Protein AF-K0FCC0-F1 (afdb_monomer)

Organism: Nocardia brasiliensis (strain ATCC 700358 / HUJEG-1) (NCBI:txid1133849)

pLDDT: mean 94.35, std 5.79, range [60.03, 98.75]

Radius of gyration: 22.89 Å; Cα contacts (8 Å, |Δi|>4): 101; chains: 1; bounding box: 59×39×48 Å

Solvent-accessible surface area (backbone atoms only — not comparable to full-atom values): 7108 Å² total; per-residue (Å²): 132,84,86,71,71,56,69,60,56,50,53,28,47,76,72,67,67,54,80,85,80,92,48,55,66,58,53,54,51,49,46,51,52,35,50,54,48,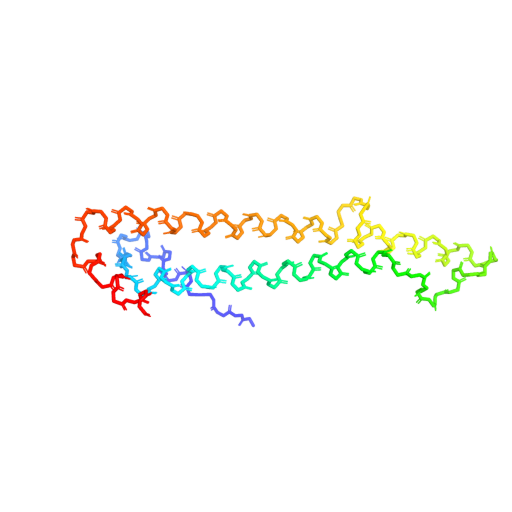40,51,53,39,53,50,52,29,49,51,21,43,51,59,33,67,52,88,77,86,84,69,46,53,87,39,83,88,38,52,68,30,39,53,50,51,51,50,53,22,21,40,18,35,95,36,81,91,14,47,26,62,54,38,47,52,53,38,52,54,39,49,52,54,36,51,52,52,49,55,52,50,53,52,46,41,72,76,30,69,67,53,32,50,53,41,52,66,77,72,111

Secondary structure (DSSP, 8-state):
-PPPSHHHHHHHHHHT-------HHHHHHHHHHHHHHHHHHHHHHHHHHHHHH-S--SSSTT-TT-HHHHHHHHHHHHHHTTSTT-HHHHHHHHHHHHHHHHHHHHHHHHHHHHH-HHHHHHHHHHT-

Structure (mmCIF, N/CA/C/O backbone):
data_AF-K0FCC0-F1
#
_entry.id   AF-K0FCC0-F1
#
loop_
_atom_site.group_PDB
_atom_site.id
_atom_site.type_symbol
_atom_site.label_atom_id
_atom_site.label_alt_id
_atom_site.label_comp_id
_atom_site.label_asym_id
_atom_site.label_entity_id
_atom_site.label_seq_id
_atom_site.pdbx_PDB_ins_code
_atom_site.Cartn_x
_atom_site.Cartn_y
_atom_site.Cartn_z
_atom_site.occupancy
_atom_site.B_iso_or_equiv
_atom_site.auth_seq_id
_atom_site.auth_comp_id
_atom_site.auth_asym_id
_atom_site.auth_atom_id
_atom_site.pdbx_PDB_model_num
ATOM 1 N N . MET A 1 1 ? 14.462 -13.303 13.636 1.00 60.03 1 MET A N 1
ATOM 2 C CA . MET A 1 1 ? 13.274 -14.071 13.216 1.00 60.03 1 MET A CA 1
ATOM 3 C C . MET A 1 1 ? 12.113 -13.471 13.983 1.00 60.03 1 MET A C 1
ATOM 5 O O . MET A 1 1 ? 12.269 -13.302 15.183 1.00 60.03 1 MET A O 1
ATOM 9 N N . VAL A 1 2 ? 11.063 -13.002 13.311 1.00 71.69 2 VAL A N 1
ATOM 10 C CA . VAL A 1 2 ? 9.874 -12.492 14.010 1.00 71.69 2 VAL A CA 1
ATOM 11 C C . VAL A 1 2 ? 9.056 -13.714 14.401 1.00 71.69 2 VAL A C 1
ATOM 13 O O . VAL A 1 2 ? 8.684 -14.487 13.518 1.00 71.69 2 VAL A O 1
ATOM 16 N N . ASP A 1 3 ? 8.837 -13.920 15.697 1.00 83.31 3 ASP A N 1
ATOM 17 C CA . ASP A 1 3 ? 7.983 -15.009 16.161 1.00 83.31 3 ASP A CA 1
ATOM 18 C C . ASP A 1 3 ? 6.552 -14.743 15.698 1.00 83.31 3 ASP A C 1
ATOM 20 O O . ASP A 1 3 ? 5.939 -13.725 16.023 1.00 83.31 3 ASP A O 1
ATOM 24 N N . SER A 1 4 ? 6.040 -15.653 14.875 1.00 84.81 4 SER A N 1
ATOM 25 C CA . SER A 1 4 ? 4.670 -15.588 14.387 1.00 84.81 4 SER A CA 1
ATOM 26 C C . SER A 1 4 ? 3.728 -16.084 15.484 1.00 84.81 4 SER A C 1
ATOM 28 O O . SER A 1 4 ? 3.953 -17.180 15.999 1.00 84.81 4 SER A O 1
ATOM 30 N N . PRO A 1 5 ? 2.656 -15.350 15.829 1.00 86.62 5 PRO A N 1
ATOM 31 C CA . PRO A 1 5 ? 1.667 -15.822 16.798 1.00 86.62 5 PRO A CA 1
ATOM 32 C C . PRO A 1 5 ? 0.714 -16.875 16.202 1.00 86.62 5 PRO A C 1
ATOM 34 O O . PRO A 1 5 ? 0.028 -17.590 16.930 1.00 86.62 5 PRO A O 1
ATOM 37 N N . PHE A 1 6 ? 0.675 -17.004 14.871 1.00 89.38 6 PHE A N 1
ATOM 38 C CA . PHE A 1 6 ? -0.277 -17.858 14.162 1.00 89.38 6 PHE A CA 1
ATOM 39 C C . PHE A 1 6 ? -0.206 -19.356 14.479 1.00 89.38 6 PHE A C 1
ATOM 41 O O . PHE A 1 6 ? -1.270 -19.965 14.485 1.00 89.38 6 PHE A O 1
ATOM 48 N N . PRO A 1 7 ? 0.952 -19.985 14.765 1.00 92.38 7 PRO A N 1
ATOM 49 C CA . PRO A 1 7 ? 0.982 -21.397 15.135 1.00 92.38 7 PRO A CA 1
ATOM 50 C C . PRO A 1 7 ? 0.058 -21.723 16.316 1.00 92.38 7 PRO A C 1
ATOM 52 O O . PRO A 1 7 ? -0.666 -22.710 16.249 1.00 92.38 7 PRO A O 1
ATOM 55 N N . GLY A 1 8 ? 0.013 -20.864 17.343 1.00 90.25 8 GLY A N 1
ATOM 56 C CA . GLY A 1 8 ? -0.907 -21.028 18.475 1.00 90.25 8 GLY A CA 1
ATOM 57 C C . GLY A 1 8 ? -2.370 -20.913 18.046 1.00 90.25 8 GLY A C 1
ATOM 58 O O . GLY A 1 8 ? -3.157 -21.822 18.286 1.00 90.25 8 GLY A O 1
ATOM 59 N N . TYR A 1 9 ? -2.713 -19.855 17.305 1.00 91.31 9 TYR A N 1
ATOM 60 C CA . TYR A 1 9 ? -4.076 -19.662 16.795 1.00 91.31 9 TYR A CA 1
ATOM 61 C C . TYR A 1 9 ? -4.540 -20.777 15.849 1.00 91.31 9 TYR A C 1
ATOM 63 O O . TYR A 1 9 ? -5.727 -21.086 15.800 1.00 91.31 9 TYR A O 1
ATOM 71 N N . ILE A 1 10 ? -3.622 -21.398 15.103 1.00 92.75 10 ILE A N 1
ATOM 72 C CA . ILE A 1 10 ? -3.918 -22.541 14.236 1.00 92.75 10 ILE A CA 1
ATOM 73 C C . ILE A 1 10 ? -4.262 -23.778 15.072 1.00 92.75 10 ILE A C 1
ATOM 75 O O . ILE A 1 10 ? -5.208 -24.485 14.729 1.00 92.75 10 ILE A O 1
ATOM 79 N N . GLU A 1 11 ? -3.540 -24.049 16.160 1.00 94.12 11 GLU A N 1
ATOM 80 C CA . GLU A 1 11 ? -3.869 -25.164 17.061 1.00 94.12 11 GLU A CA 1
ATOM 81 C C . GLU A 1 11 ? -5.193 -24.927 17.805 1.00 94.12 11 GLU A C 1
ATOM 83 O O . GLU A 1 11 ? -6.028 -25.834 17.899 1.00 94.12 11 GLU A O 1
ATOM 88 N N . ASP A 1 12 ? -5.459 -23.689 18.225 1.00 93.62 12 ASP A N 1
ATOM 89 C CA . ASP A 1 12 ? -6.756 -23.310 18.789 1.00 93.62 12 ASP A CA 1
ATOM 90 C C . ASP A 1 12 ? -7.881 -23.469 17.753 1.00 93.62 12 ASP A C 1
ATOM 92 O O . ASP A 1 12 ? -8.962 -23.962 18.071 1.00 93.62 12 ASP A O 1
ATOM 96 N N . ALA A 1 13 ? -7.641 -23.127 16.484 1.00 91.81 13 ALA A N 1
ATOM 97 C CA . ALA A 1 13 ? -8.622 -23.315 15.416 1.00 91.81 13 ALA A CA 1
ATOM 98 C C . ALA A 1 13 ? -8.900 -24.801 15.148 1.00 91.81 13 ALA A C 1
ATOM 100 O O . ALA A 1 13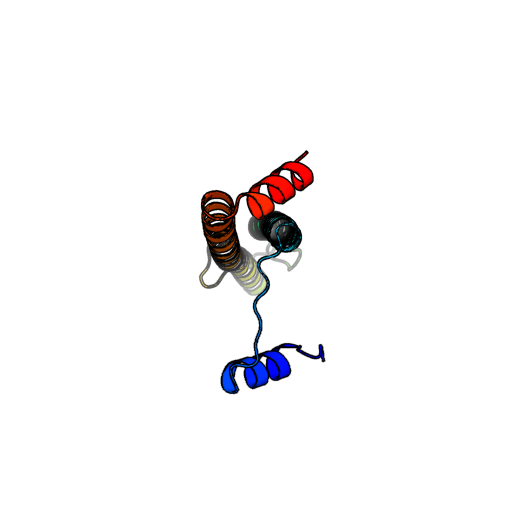 ? -10.057 -25.199 15.027 1.00 91.81 13 ALA A O 1
ATOM 101 N N . LYS A 1 14 ? -7.854 -25.638 15.097 1.00 93.06 14 LYS A N 1
ATOM 102 C CA . LYS A 1 14 ? -7.978 -27.092 14.889 1.00 93.06 14 LYS A CA 1
ATOM 103 C C . LYS A 1 14 ? -8.736 -27.783 16.017 1.00 93.06 14 LYS A C 1
ATOM 105 O O . LYS A 1 14 ? -9.481 -28.724 15.759 1.00 93.06 14 LYS A O 1
ATOM 110 N N . SER A 1 15 ? -8.540 -27.332 17.254 1.00 96.06 15 SER A N 1
ATOM 111 C CA . SER A 1 15 ? -9.244 -27.857 18.428 1.00 96.06 15 SER A CA 1
ATOM 112 C C . SER A 1 15 ? -10.637 -27.245 18.629 1.00 96.06 15 SER A C 1
ATOM 114 O O . SER A 1 15 ? -11.380 -27.703 19.495 1.00 96.06 15 SER A O 1
ATOM 116 N N . GLY A 1 16 ? -11.011 -26.234 17.833 1.00 92.38 16 GLY A N 1
ATOM 117 C CA . GLY A 1 16 ? -12.260 -25.482 17.987 1.00 92.38 16 GLY A CA 1
ATOM 118 C C . GLY A 1 16 ? -12.265 -24.518 19.180 1.00 92.38 16 GLY A C 1
ATOM 119 O O . GLY A 1 16 ? -13.312 -23.974 19.522 1.00 92.38 16 GLY A O 1
ATOM 120 N N . ALA A 1 17 ? -11.113 -24.304 19.815 1.00 93.19 17 ALA A N 1
ATOM 121 C CA . ALA A 1 17 ? -10.933 -23.383 20.930 1.00 93.19 17 ALA A CA 1
ATOM 122 C C . ALA A 1 17 ? -10.769 -21.918 20.486 1.00 93.19 17 ALA A C 1
ATOM 124 O O . ALA A 1 17 ? -10.892 -21.019 21.320 1.00 93.19 17 ALA A O 1
ATOM 125 N N . LEU A 1 18 ? -10.506 -21.657 19.196 1.00 90.69 18 LEU A N 1
ATOM 126 C CA . LEU A 1 18 ? -10.293 -20.297 18.699 1.00 90.69 18 LEU A CA 1
ATOM 127 C C . LEU A 1 18 ? -11.560 -19.451 18.857 1.00 90.69 18 LEU A C 1
ATOM 129 O O . LEU A 1 18 ? -12.579 -19.682 18.206 1.00 90.69 18 LEU A O 1
ATOM 133 N N . GLN A 1 19 ? -11.459 -18.413 19.680 1.00 84.50 19 GLN A N 1
ATOM 134 C CA . GLN A 1 19 ? -12.501 -17.408 19.830 1.00 84.50 19 GLN A CA 1
ATOM 135 C C . GLN A 1 19 ? -12.163 -16.189 18.979 1.00 84.50 19 GLN A C 1
ATOM 137 O O . GLN A 1 19 ? -11.150 -15.525 19.192 1.00 84.50 19 GLN A O 1
ATOM 142 N N . VAL A 1 20 ? -13.039 -15.869 18.028 1.00 79.88 20 VAL A N 1
ATOM 143 C CA . VAL A 1 20 ? -12.933 -14.644 17.233 1.00 79.88 20 VAL A CA 1
ATOM 144 C C . VAL A 1 20 ? -13.850 -13.599 17.853 1.00 79.88 20 VAL A C 1
ATOM 146 O O . VAL A 1 20 ? -15.074 -13.728 17.815 1.00 79.88 20 VAL A O 1
ATOM 149 N N . ARG A 1 21 ? -13.258 -12.564 18.452 1.00 78.50 21 ARG 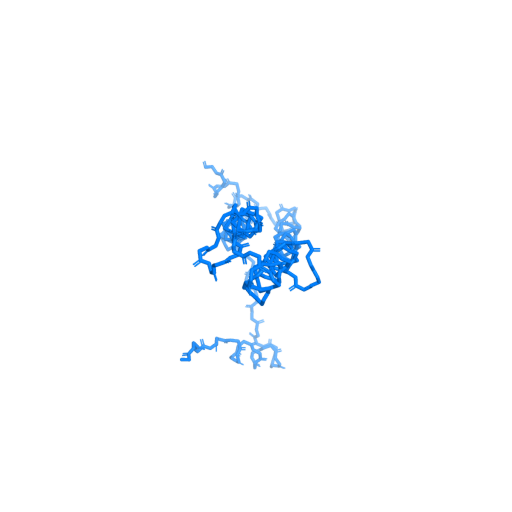A N 1
ATOM 150 C CA . ARG A 1 21 ? -14.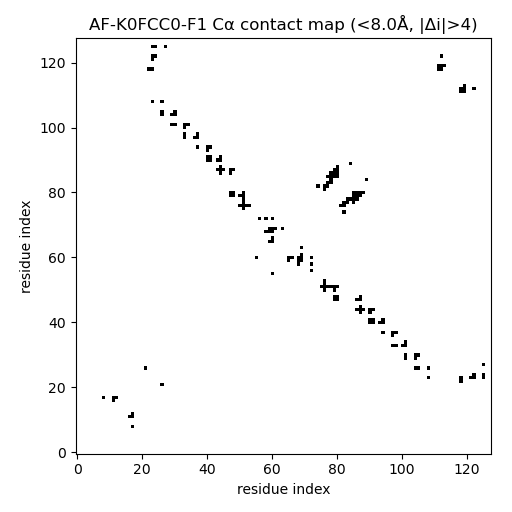006 -11.441 19.021 1.00 78.50 21 ARG A CA 1
ATOM 151 C C . ARG A 1 21 ? -14.143 -10.340 17.979 1.00 78.50 21 ARG A C 1
ATOM 153 O O . ARG A 1 21 ? -13.147 -9.783 17.528 1.00 78.50 21 ARG A O 1
ATOM 160 N N . MET A 1 22 ? -15.383 -10.002 17.653 1.00 85.25 22 MET A N 1
ATOM 161 C CA . MET A 1 22 ? -15.704 -8.883 16.772 1.00 85.25 22 MET A CA 1
ATOM 162 C C . MET A 1 22 ? -15.759 -7.607 17.606 1.00 85.25 22 MET A C 1
ATOM 164 O O . MET A 1 22 ? -16.779 -7.276 18.204 1.00 85.25 22 MET A O 1
ATOM 168 N N . ASP A 1 23 ? -14.615 -6.939 17.715 1.00 90.50 23 ASP A N 1
ATOM 169 C CA . ASP A 1 23 ? -14.442 -5.724 18.508 1.00 90.50 23 ASP A CA 1
ATOM 170 C C . ASP A 1 23 ? -14.530 -4.480 17.604 1.00 90.50 23 ASP A C 1
ATOM 172 O O . ASP A 1 23 ? -13.719 -4.373 16.679 1.00 90.50 23 ASP A O 1
ATOM 176 N N . PRO A 1 24 ? -15.465 -3.533 17.839 1.00 94.00 24 PRO A N 1
ATOM 177 C CA . PRO A 1 24 ? -15.560 -2.294 17.064 1.00 94.00 24 PRO A CA 1
ATOM 178 C C . PRO A 1 24 ? -14.228 -1.546 16.939 1.00 94.00 24 PRO A C 1
ATOM 180 O O . PRO A 1 24 ? -13.902 -1.069 15.852 1.00 94.00 24 PRO A O 1
ATOM 183 N N . GLN A 1 25 ? -13.439 -1.495 18.019 1.00 93.81 25 GLN A N 1
ATOM 184 C CA . GLN A 1 25 ? -12.127 -0.840 18.018 1.00 93.81 25 GLN A CA 1
ATOM 185 C C . GLN A 1 25 ? -11.168 -1.515 17.035 1.00 93.81 25 GLN A C 1
ATOM 187 O O . GLN A 1 25 ? -10.530 -0.836 16.234 1.00 93.81 25 GLN A O 1
ATOM 192 N N . GLY A 1 26 ? -11.131 -2.850 17.032 1.00 93.38 26 GLY A N 1
ATOM 193 C CA . GLY A 1 26 ? -10.287 -3.617 16.119 1.00 93.38 26 GLY A CA 1
ATOM 194 C C . GLY A 1 26 ? -10.624 -3.359 14.648 1.00 93.38 26 GLY A C 1
ATOM 195 O O . GLY A 1 26 ? -9.719 -3.256 13.828 1.00 93.38 26 GLY A O 1
ATOM 196 N N . PHE A 1 27 ? -11.905 -3.181 14.302 1.00 94.88 27 PHE A N 1
ATOM 197 C CA . PHE A 1 27 ? -12.299 -2.820 12.934 1.00 94.88 27 PHE A CA 1
ATOM 198 C C . PHE A 1 27 ? -11.848 -1.410 12.536 1.00 94.88 27 PHE A C 1
ATOM 200 O O . PHE A 1 27 ? -11.407 -1.217 11.404 1.00 94.88 27 PHE A O 1
ATOM 207 N N . VAL A 1 28 ? -11.948 -0.432 13.443 1.00 95.06 28 VAL A N 1
ATOM 208 C CA . VAL A 1 28 ? -11.473 0.942 13.194 1.00 95.06 28 VAL A CA 1
ATOM 209 C C . VAL A 1 28 ? -9.957 0.960 13.000 1.00 95.06 28 VAL A C 1
ATOM 211 O O . VAL A 1 28 ? -9.457 1.576 12.059 1.00 95.06 28 VAL A O 1
ATOM 214 N N . GLU A 1 29 ? -9.223 0.247 13.852 1.00 95.00 29 GLU A N 1
ATOM 215 C CA . GLU A 1 29 ? -7.767 0.130 13.757 1.00 95.00 29 GLU A CA 1
ATOM 216 C C . GLU A 1 29 ? -7.329 -0.593 12.485 1.00 95.00 29 GLU A C 1
ATOM 218 O O . GLU A 1 29 ? -6.387 -0.149 11.833 1.00 95.00 29 GLU A O 1
ATOM 223 N N . MET A 1 30 ? -8.028 -1.662 12.094 1.00 94.62 30 MET A N 1
ATOM 224 C CA . MET A 1 30 ? -7.717 -2.401 10.873 1.00 94.62 30 MET A CA 1
ATOM 225 C C . MET A 1 30 ? -7.966 -1.556 9.621 1.00 94.62 30 MET A C 1
ATOM 227 O O . MET A 1 30 ? -7.121 -1.517 8.731 1.00 94.62 30 MET A O 1
ATOM 231 N N . ASP A 1 31 ? -9.085 -0.826 9.564 1.00 96.19 31 ASP A N 1
ATOM 232 C CA . ASP A 1 31 ? -9.357 0.090 8.453 1.00 96.19 31 ASP A CA 1
ATOM 233 C C . ASP A 1 31 ? -8.278 1.178 8.358 1.00 96.19 31 ASP A C 1
ATOM 235 O O . ASP A 1 31 ? -7.742 1.416 7.273 1.00 96.19 31 ASP A O 1
ATOM 239 N N . LYS A 1 32 ? -7.889 1.777 9.492 1.00 96.62 32 LYS A N 1
ATOM 240 C CA . LYS A 1 32 ? -6.798 2.757 9.553 1.00 96.62 32 LYS A CA 1
ATOM 241 C C . LYS A 1 32 ? -5.467 2.161 9.085 1.00 96.62 32 LYS A C 1
ATOM 243 O O . LYS A 1 32 ? -4.801 2.764 8.247 1.00 96.62 32 LYS A O 1
ATOM 248 N N . ALA A 1 33 ? -5.096 0.978 9.570 1.00 97.81 33 ALA A N 1
ATOM 249 C CA . ALA A 1 33 ? -3.855 0.309 9.185 1.00 97.81 33 ALA A CA 1
ATOM 250 C C . ALA A 1 33 ? -3.817 -0.003 7.679 1.00 97.81 33 ALA A C 1
ATOM 252 O O . ALA A 1 33 ? -2.799 0.230 7.025 1.00 97.81 33 ALA A O 1
ATOM 253 N N . CYS A 1 34 ? -4.930 -0.465 7.099 1.00 98.25 34 CYS A N 1
ATOM 254 C CA . CYS A 1 34 ? -5.026 -0.666 5.655 1.00 98.25 34 CYS A CA 1
ATOM 255 C C . CYS A 1 34 ? -4.882 0.653 4.884 1.00 98.25 34 CYS A C 1
ATOM 257 O O . CYS A 1 34 ? -4.156 0.692 3.894 1.00 98.25 34 CYS A O 1
ATOM 259 N N . GLN A 1 35 ? -5.524 1.740 5.329 1.00 98.12 35 GLN A N 1
ATOM 260 C CA . GLN A 1 35 ? -5.372 3.058 4.699 1.00 98.12 35 GLN A CA 1
ATOM 261 C C . GLN A 1 35 ? -3.920 3.553 4.734 1.00 98.12 35 GLN A C 1
ATOM 263 O O . GLN A 1 35 ? -3.404 4.030 3.723 1.00 98.12 35 GLN A O 1
ATOM 268 N N . GLU A 1 36 ? -3.248 3.424 5.878 1.00 98.44 36 GLU A N 1
ATOM 269 C CA . GLU A 1 36 ? -1.845 3.814 6.039 1.00 98.44 36 GLU A CA 1
ATOM 270 C C . GLU A 1 36 ? -0.922 2.993 5.133 1.00 98.44 36 GLU A C 1
ATOM 272 O O . GLU A 1 36 ? -0.018 3.553 4.509 1.00 98.44 36 GLU A O 1
ATOM 277 N N . LEU A 1 37 ? -1.165 1.685 5.022 1.00 98.38 37 LEU A N 1
ATOM 278 C CA . LEU A 1 37 ? -0.421 0.807 4.124 1.00 98.38 37 LEU A CA 1
ATOM 279 C C . LEU A 1 37 ? -0.647 1.184 2.651 1.00 98.38 37 LEU A C 1
ATOM 281 O O . LEU A 1 37 ? 0.321 1.359 1.915 1.00 98.38 37 LEU A O 1
ATOM 285 N N . ILE A 1 38 ? -1.901 1.371 2.226 1.00 98.69 38 ILE A N 1
ATOM 286 C CA . ILE A 1 38 ? -2.245 1.785 0.854 1.00 98.69 38 ILE A CA 1
ATOM 287 C C . ILE A 1 38 ? -1.583 3.124 0.510 1.00 98.69 38 ILE A C 1
ATOM 289 O O . ILE A 1 38 ? -1.040 3.280 -0.584 1.00 98.69 38 ILE A O 1
ATOM 293 N N . SER A 1 39 ? -1.582 4.081 1.442 1.00 98.62 39 SER A N 1
ATOM 294 C CA . SER A 1 39 ? -0.930 5.383 1.268 1.00 98.62 39 SER A CA 1
ATOM 295 C C . SER A 1 39 ? 0.582 5.241 1.053 1.00 98.62 39 SER A C 1
ATOM 297 O O . SER A 1 39 ? 1.123 5.767 0.079 1.00 98.62 39 SER A O 1
ATOM 299 N N . GLN A 1 40 ? 1.259 4.454 1.897 1.00 98.69 40 GLN A N 1
ATOM 300 C CA . GLN A 1 40 ? 2.696 4.184 1.767 1.00 98.69 40 GLN A CA 1
ATOM 301 C C . GLN A 1 40 ? 3.039 3.491 0.445 1.00 98.69 40 GLN A C 1
ATOM 303 O O . GLN A 1 40 ? 3.968 3.904 -0.248 1.00 98.69 40 GLN A O 1
ATOM 308 N N . LEU A 1 41 ? 2.268 2.472 0.061 1.00 98.75 41 LEU A N 1
ATOM 309 C CA . LEU A 1 41 ? 2.467 1.771 -1.205 1.00 98.75 41 LEU A CA 1
ATOM 310 C C . LEU A 1 41 ? 2.177 2.673 -2.407 1.00 98.75 41 LEU A C 1
ATOM 312 O O . LEU A 1 41 ? 2.882 2.604 -3.409 1.00 98.75 41 LEU A O 1
ATOM 316 N N . THR A 1 42 ? 1.192 3.566 -2.312 1.00 98.62 42 THR A N 1
ATOM 317 C CA . THR A 1 42 ? 0.920 4.558 -3.362 1.00 98.62 42 THR A CA 1
ATOM 318 C C . THR A 1 42 ? 2.105 5.504 -3.550 1.00 98.62 42 THR A C 1
ATOM 320 O O . THR A 1 42 ? 2.470 5.784 -4.693 1.00 98.62 42 THR A O 1
ATOM 323 N N . GLY A 1 43 ? 2.735 5.943 -2.453 1.00 98.56 43 GLY A N 1
ATOM 324 C CA . GLY A 1 43 ? 3.988 6.700 -2.488 1.00 98.56 43 GLY A CA 1
ATOM 325 C C . GLY A 1 43 ? 5.110 5.919 -3.172 1.00 98.56 43 GLY A C 1
ATOM 326 O O . GLY A 1 43 ? 5.663 6.385 -4.162 1.00 98.56 43 GLY A O 1
ATOM 327 N N . LEU A 1 44 ? 5.350 4.677 -2.739 1.00 98.44 44 LEU A N 1
ATOM 328 C CA . LEU A 1 44 ? 6.374 3.800 -3.319 1.00 98.44 44 LEU A CA 1
ATOM 329 C C . LEU A 1 44 ? 6.152 3.530 -4.818 1.00 98.44 44 LEU A C 1
ATOM 331 O O . LEU A 1 44 ? 7.102 3.461 -5.597 1.00 98.44 44 LEU A O 1
ATOM 335 N N . ARG A 1 45 ? 4.894 3.395 -5.249 1.00 98.31 45 ARG A N 1
ATOM 336 C CA . ARG A 1 45 ? 4.532 3.263 -6.666 1.00 98.31 45 ARG A CA 1
ATOM 337 C C . ARG A 1 45 ? 4.885 4.535 -7.447 1.00 98.31 45 ARG A C 1
ATOM 339 O O . ARG A 1 45 ? 5.361 4.446 -8.577 1.00 98.31 45 ARG A O 1
ATOM 346 N N . GLY A 1 46 ? 4.682 5.711 -6.850 1.00 98.50 46 GLY A N 1
ATOM 347 C CA . GLY A 1 46 ? 5.155 6.989 -7.386 1.00 98.50 46 GLY A CA 1
ATOM 348 C C . GLY A 1 46 ? 6.677 7.025 -7.543 1.00 98.50 46 GLY A C 1
ATOM 349 O O . GLY A 1 46 ? 7.161 7.316 -8.637 1.00 98.50 46 GLY A O 1
ATOM 350 N N . ASP A 1 47 ? 7.414 6.624 -6.506 1.00 98.44 47 ASP A N 1
ATOM 351 C CA . ASP A 1 47 ? 8.883 6.573 -6.514 1.00 98.44 47 ASP A CA 1
ATOM 352 C C . ASP A 1 47 ? 9.419 5.629 -7.602 1.00 98.44 47 ASP A C 1
ATOM 354 O O . ASP A 1 47 ? 10.38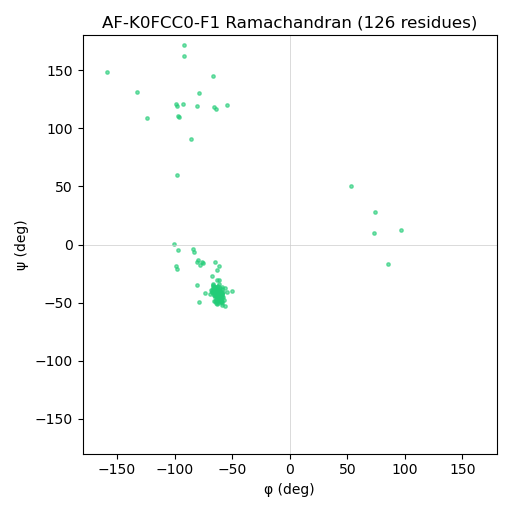9 5.947 -8.290 1.00 98.44 47 ASP A O 1
ATOM 358 N N . ALA A 1 48 ? 8.774 4.475 -7.810 1.00 98.44 48 ALA A N 1
ATOM 359 C CA . ALA A 1 48 ? 9.141 3.539 -8.873 1.00 98.44 48 ALA A CA 1
ATOM 360 C C . ALA A 1 48 ? 9.003 4.173 -10.266 1.00 98.44 48 ALA A C 1
ATOM 362 O O . ALA A 1 48 ? 9.871 4.005 -11.127 1.00 98.44 48 ALA A O 1
ATOM 363 N N . ARG A 1 49 ? 7.939 4.952 -10.486 1.00 98.25 49 ARG A N 1
ATOM 364 C CA . ARG A 1 49 ? 7.770 5.698 -11.733 1.00 98.25 49 ARG A CA 1
ATOM 365 C C . ARG A 1 49 ? 8.844 6.773 -11.889 1.00 98.25 49 ARG A C 1
ATOM 367 O O . ARG A 1 49 ? 9.487 6.815 -12.937 1.00 98.25 49 ARG A O 1
ATOM 374 N N . GLU A 1 50 ? 9.081 7.591 -10.865 1.00 98.06 50 GLU A N 1
ATOM 375 C CA . GLU A 1 50 ? 10.113 8.637 -10.900 1.00 98.06 50 GLU A CA 1
ATOM 376 C C . GLU A 1 50 ? 11.504 8.046 -11.177 1.00 98.06 50 GLU A C 1
ATOM 378 O O . GLU A 1 50 ? 12.262 8.566 -11.999 1.00 98.06 50 GLU A O 1
ATOM 383 N N . LEU A 1 51 ? 11.821 6.904 -10.562 1.00 96.94 51 LEU A N 1
ATOM 384 C CA . LEU A 1 51 ? 13.071 6.190 -10.793 1.00 96.94 51 LEU A CA 1
ATOM 385 C C . LEU A 1 51 ? 13.231 5.778 -12.264 1.00 96.94 51 LEU A C 1
ATOM 387 O O . LEU A 1 51 ? 14.322 5.916 -12.819 1.00 96.94 51 LEU A O 1
ATOM 391 N N . SER A 1 52 ? 12.157 5.321 -12.916 1.00 97.00 52 SER A N 1
ATOM 392 C CA . SER A 1 52 ? 12.183 4.986 -14.348 1.00 97.00 52 SER A CA 1
ATOM 393 C C . SER A 1 52 ? 12.398 6.212 -15.244 1.00 97.00 52 SER A C 1
ATOM 395 O O . SER A 1 52 ? 13.094 6.139 -16.259 1.00 97.00 52 SER A O 1
ATOM 397 N N . GLU A 1 53 ? 11.858 7.362 -14.841 1.00 96.56 53 GLU A N 1
ATOM 398 C CA . GLU A 1 53 ? 11.916 8.623 -15.586 1.00 96.56 53 GLU A CA 1
ATOM 399 C C . GLU A 1 53 ? 13.225 9.393 -15.328 1.00 96.56 53 GLU A C 1
ATOM 401 O O . GLU A 1 53 ? 13.501 10.407 -15.976 1.00 96.56 53 GLU A O 1
ATOM 406 N N . LYS A 1 54 ? 14.086 8.894 -14.429 1.00 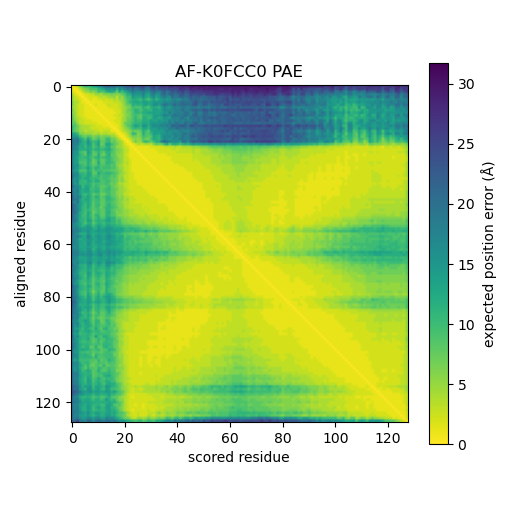95.69 54 LYS A N 1
ATOM 407 C CA . LYS A 1 54 ? 15.369 9.517 -14.103 1.00 95.69 54 LYS A CA 1
ATOM 408 C C . LYS A 1 54 ? 16.225 9.735 -15.357 1.00 95.69 54 LYS A C 1
ATOM 410 O O . LYS A 1 54 ? 16.622 8.794 -16.061 1.00 95.69 54 LYS A O 1
ATOM 415 N N . ALA A 1 55 ? 16.554 11.005 -15.600 1.00 91.25 55 ALA A N 1
ATOM 416 C CA . ALA A 1 55 ? 17.278 11.443 -16.792 1.00 91.25 55 ALA A CA 1
ATOM 417 C C . ALA A 1 55 ? 18.697 10.860 -16.871 1.00 91.25 55 ALA A C 1
ATOM 419 O O . ALA A 1 55 ? 19.101 10.373 -17.926 1.00 91.25 55 ALA A O 1
ATOM 420 N N . ALA A 1 56 ? 19.425 10.874 -15.750 1.00 94.31 56 ALA A N 1
ATOM 421 C CA . ALA A 1 56 ? 20.791 10.374 -15.651 1.00 94.31 56 ALA A CA 1
ATOM 422 C C . ALA A 1 56 ? 20.960 9.470 -14.425 1.00 94.31 56 ALA A C 1
ATOM 424 O O . ALA A 1 56 ? 20.587 9.827 -13.306 1.00 94.31 56 ALA A O 1
ATOM 425 N N . TRP A 1 57 ? 21.557 8.308 -14.651 1.00 94.69 57 TRP A N 1
ATOM 426 C CA . TRP A 1 57 ? 21.920 7.307 -13.654 1.00 94.69 57 TRP A CA 1
ATOM 427 C C . TRP A 1 57 ? 23.394 7.400 -13.256 1.00 94.69 57 TRP A C 1
ATOM 429 O O . TRP A 1 57 ? 23.761 6.908 -12.192 1.00 94.69 57 TRP A O 1
ATOM 439 N N . GLY A 1 58 ? 24.228 8.060 -14.068 1.00 95.00 58 GLY A N 1
ATOM 440 C CA . GLY A 1 58 ? 25.644 8.264 -13.756 1.00 95.00 58 GLY A CA 1
ATOM 441 C C . GLY A 1 58 ? 26.486 6.999 -13.929 1.00 95.00 58 GLY A C 1
ATOM 442 O O . GLY A 1 58 ? 27.504 6.839 -13.261 1.00 95.00 58 GLY A O 1
ATOM 443 N N . LEU A 1 59 ? 26.065 6.104 -14.824 1.00 95.12 59 LEU A N 1
ATOM 444 C CA . LEU A 1 59 ? 26.734 4.837 -15.130 1.00 95.12 59 LEU A CA 1
ATOM 445 C C . LEU A 1 59 ? 27.563 4.907 -16.421 1.00 95.12 59 LEU A C 1
ATOM 447 O O . LEU A 1 59 ? 28.195 3.928 -16.808 1.00 95.12 59 LEU A O 1
ATOM 451 N N . GLY A 1 60 ? 27.583 6.067 -17.082 1.00 94.38 60 GLY A N 1
ATOM 452 C CA . GLY A 1 60 ? 28.278 6.275 -18.352 1.00 94.38 60 GLY A CA 1
ATOM 453 C C . GLY A 1 60 ? 27.367 6.150 -19.572 1.00 94.38 60 GLY A C 1
ATOM 454 O O . GLY A 1 60 ? 27.858 6.134 -20.694 1.00 94.38 60 GLY A O 1
ATOM 455 N N . GLU A 1 61 ? 26.051 6.127 -19.370 1.00 93.88 61 GLU A N 1
ATOM 456 C CA . GLU A 1 61 ? 25.011 6.001 -20.394 1.00 93.88 61 GLU A CA 1
ATOM 457 C C . GLU A 1 61 ? 25.000 7.140 -21.426 1.00 93.88 61 GLU A C 1
ATOM 459 O O . GLU A 1 61 ? 24.467 6.988 -22.520 1.00 93.88 61 GLU A O 1
ATOM 464 N N . ALA A 1 62 ? 25.625 8.278 -21.112 1.00 93.56 62 ALA A N 1
ATOM 465 C CA . ALA A 1 62 ? 25.818 9.372 -22.063 1.00 93.56 62 ALA A CA 1
ATOM 466 C C . ALA A 1 62 ? 26.996 9.133 -23.029 1.00 93.56 62 ALA A C 1
ATOM 468 O O . ALA A 1 62 ? 27.145 9.856 -24.014 1.00 93.56 62 ALA A O 1
ATOM 469 N N . ASN A 1 63 ? 27.861 8.149 -22.755 1.00 94.81 63 ASN A N 1
ATOM 470 C CA . ASN A 1 63 ? 28.996 7.818 -23.605 1.00 94.81 63 ASN A CA 1
ATOM 471 C C . ASN A 1 63 ? 28.624 6.662 -24.549 1.00 94.81 63 ASN A C 1
ATOM 473 O O . ASN A 1 63 ? 28.556 5.517 -24.104 1.00 94.81 63 ASN A O 1
ATOM 477 N N . PRO A 1 64 ? 28.480 6.904 -25.865 1.00 92.00 64 PRO A N 1
ATOM 478 C CA . PRO A 1 64 ? 28.071 5.867 -26.816 1.00 92.00 64 PRO A CA 1
ATOM 479 C C . PRO A 1 64 ? 29.090 4.725 -26.960 1.00 92.00 64 PRO A C 1
ATOM 481 O O . PRO A 1 64 ? 28.757 3.675 -27.498 1.00 92.00 64 PRO A O 1
ATOM 484 N N . ARG A 1 65 ? 30.333 4.897 -26.482 1.00 95.62 65 ARG A N 1
ATOM 485 C CA . ARG A 1 65 ? 31.329 3.813 -26.435 1.00 95.62 65 ARG A CA 1
ATOM 486 C C . ARG A 1 65 ? 31.098 2.839 -25.278 1.00 95.62 65 ARG A C 1
ATOM 488 O O . ARG A 1 65 ? 31.656 1.748 -25.299 1.00 95.62 65 ARG A O 1
ATOM 495 N N . LEU A 1 66 ? 30.310 3.226 -24.276 1.00 95.44 66 LEU A N 1
ATOM 496 C CA . LEU A 1 66 ? 29.942 2.398 -23.130 1.00 95.44 66 LEU A CA 1
ATOM 497 C C . LEU A 1 66 ? 28.556 1.788 -23.370 1.00 95.44 66 LEU A C 1
ATOM 499 O O . LEU A 1 66 ? 27.619 2.039 -22.619 1.00 95.44 66 LEU A O 1
ATOM 503 N N . SER A 1 67 ? 28.408 0.999 -24.438 1.00 94.88 67 SER A N 1
ATOM 504 C CA . SER A 1 67 ? 27.109 0.433 -24.835 1.00 94.88 67 SER A CA 1
ATOM 505 C C . SER A 1 67 ? 26.445 -0.384 -23.721 1.00 94.88 67 SER A C 1
ATOM 507 O O . SER A 1 67 ? 25.242 -0.268 -23.512 1.00 94.88 67 SER A O 1
ATOM 509 N N . SER A 1 68 ? 27.229 -1.126 -22.934 1.00 96.50 68 SER A N 1
ATOM 510 C CA . SER A 1 68 ? 26.722 -1.877 -21.779 1.00 96.50 68 SER A CA 1
ATOM 511 C C . SER A 1 68 ? 26.128 -0.980 -20.687 1.00 96.50 68 SER A C 1
ATOM 513 O O . SER A 1 68 ? 25.191 -1.392 -20.010 1.00 96.50 68 SER A O 1
ATOM 515 N N . ALA A 1 69 ? 26.625 0.251 -20.521 1.00 96.25 69 ALA A N 1
ATOM 516 C CA . ALA A 1 69 ? 26.040 1.210 -19.586 1.00 96.25 69 ALA A CA 1
ATOM 517 C C . ALA A 1 69 ? 24.658 1.676 -20.060 1.00 96.25 69 ALA A C 1
ATOM 519 O O . ALA A 1 69 ? 23.743 1.803 -19.250 1.00 96.25 69 ALA A O 1
ATOM 520 N N . VAL A 1 70 ? 24.491 1.887 -21.370 1.00 95.19 70 VAL A N 1
ATOM 521 C CA . VAL A 1 70 ? 23.198 2.244 -21.973 1.00 95.19 70 VAL A CA 1
ATOM 522 C C . VAL A 1 70 ? 22.182 1.117 -21.775 1.00 95.19 70 VAL A C 1
ATOM 524 O O . VAL A 1 70 ? 21.075 1.370 -21.303 1.00 95.19 70 VAL A O 1
ATOM 527 N N . GLU A 1 71 ? 22.572 -0.124 -22.075 1.00 96.31 71 GLU A N 1
ATOM 528 C CA . GLU A 1 71 ? 21.721 -1.309 -21.894 1.00 96.31 71 GLU A CA 1
ATOM 529 C C . GLU A 1 71 ? 21.329 -1.516 -20.424 1.00 96.31 71 GLU A C 1
ATOM 531 O O . GLU A 1 71 ? 20.164 -1.770 -20.123 1.00 96.31 71 GLU A O 1
ATOM 536 N N . LEU A 1 72 ? 22.273 -1.351 -19.490 1.00 96.19 72 LEU A N 1
ATOM 537 C CA . LEU A 1 72 ? 22.002 -1.496 -18.060 1.00 96.19 72 LEU A CA 1
ATOM 538 C C . LEU A 1 72 ? 21.040 -0.421 -17.539 1.00 96.19 72 LEU A C 1
ATOM 540 O O . LEU A 1 72 ? 20.134 -0.734 -16.769 1.00 96.19 72 LEU A O 1
ATOM 544 N N . VAL A 1 73 ? 21.203 0.836 -17.966 1.00 96.69 73 VAL A N 1
ATOM 545 C CA . VAL A 1 73 ? 20.264 1.911 -17.611 1.00 96.69 73 VAL A CA 1
ATOM 546 C C . VAL A 1 73 ? 18.875 1.620 -18.162 1.00 96.69 73 VAL A C 1
ATOM 548 O O . VAL A 1 73 ? 17.896 1.797 -17.441 1.00 96.69 73 VAL A O 1
ATOM 551 N N . GLN A 1 74 ? 18.774 1.131 -19.399 1.00 95.81 74 GLN A N 1
ATOM 552 C CA . GLN A 1 74 ? 17.488 0.735 -19.966 1.00 95.81 74 GLN A CA 1
ATOM 553 C C . GLN A 1 74 ? 16.831 -0.380 -19.140 1.00 95.81 74 GLN A C 1
ATOM 555 O O . GLN A 1 74 ? 15.665 -0.252 -18.769 1.00 95.81 74 GLN A O 1
ATOM 560 N N . LEU A 1 75 ? 17.594 -1.408 -18.755 1.00 96.81 75 LEU A N 1
ATOM 561 C CA . LEU A 1 75 ? 17.105 -2.477 -17.885 1.00 96.81 75 LEU A CA 1
ATOM 562 C C . LEU A 1 75 ? 16.628 -1.940 -16.529 1.00 96.81 75 LEU A C 1
ATOM 564 O O . LEU A 1 75 ? 15.581 -2.351 -16.040 1.00 96.81 75 LEU A O 1
ATOM 568 N N . PHE A 1 76 ? 17.367 -1.022 -15.904 1.00 96.88 76 PHE A N 1
ATOM 569 C CA . PHE A 1 76 ? 16.958 -0.441 -14.625 1.00 96.88 76 PHE A CA 1
ATOM 570 C C . PHE A 1 76 ? 15.687 0.398 -14.732 1.00 96.88 76 PHE A C 1
ATOM 572 O O . PHE A 1 76 ? 14.831 0.299 -13.852 1.00 96.88 76 PHE A O 1
ATOM 579 N N . ARG A 1 77 ? 15.525 1.166 -15.815 1.00 97.81 77 ARG A N 1
ATOM 580 C CA . ARG A 1 77 ? 14.272 1.881 -16.091 1.00 97.81 77 ARG A CA 1
ATOM 581 C C . ARG A 1 77 ? 13.109 0.909 -16.213 1.00 97.81 77 ARG A C 1
ATOM 583 O O . ARG A 1 77 ? 12.120 1.070 -15.510 1.00 97.81 77 ARG A O 1
ATOM 590 N N . GLU A 1 78 ? 13.280 -0.138 -17.012 1.00 98.00 78 GLU A N 1
ATOM 591 C CA . GLU A 1 78 ? 12.279 -1.185 -17.223 1.00 98.00 78 GLU A CA 1
ATOM 592 C C . GLU A 1 78 ? 11.928 -1.945 -15.939 1.00 98.00 78 GLU A C 1
ATOM 594 O O . GLU A 1 78 ? 10.759 -2.237 -15.693 1.00 98.00 78 GLU A O 1
ATOM 599 N N . LYS A 1 79 ? 12.917 -2.233 -15.084 1.00 98.12 79 LYS A N 1
ATOM 600 C CA . LYS A 1 79 ? 12.705 -2.857 -13.770 1.00 98.12 79 LYS A CA 1
ATOM 601 C C . LYS A 1 79 ? 11.972 -1.946 -12.792 1.00 98.12 79 LYS A C 1
ATOM 603 O O . LYS A 1 79 ? 11.312 -2.464 -11.892 1.00 98.12 79 LYS A O 1
ATOM 608 N N . ALA A 1 80 ? 12.080 -0.631 -12.947 1.00 98.19 80 ALA A N 1
ATOM 609 C CA . ALA A 1 80 ? 11.317 0.323 -12.158 1.00 98.19 80 ALA A CA 1
ATOM 610 C C . ALA A 1 80 ? 9.875 0.442 -12.689 1.00 98.19 80 ALA A C 1
ATOM 612 O O . ALA A 1 80 ? 8.933 0.267 -11.915 1.00 98.19 80 ALA A O 1
ATOM 613 N N . PHE A 1 81 ? 9.703 0.636 -14.002 1.00 98.31 81 PHE A N 1
ATOM 614 C CA . PHE A 1 81 ? 8.403 0.757 -14.667 1.00 98.31 81 PHE A CA 1
ATOM 615 C C . PHE A 1 81 ? 8.488 0.452 -16.177 1.00 98.31 81 PHE A C 1
ATOM 617 O O . PHE A 1 81 ? 9.487 0.737 -16.833 1.00 98.31 81 PHE A O 1
ATOM 624 N N . GLY A 1 82 ? 7.416 -0.104 -16.750 1.00 95.75 82 GLY A N 1
ATOM 625 C CA . GLY A 1 82 ? 7.252 -0.299 -18.198 1.00 95.75 82 GLY A CA 1
ATOM 626 C C . GLY A 1 82 ? 7.875 -1.579 -18.769 1.00 95.75 82 GLY A C 1
ATOM 627 O O . GLY A 1 82 ? 7.496 -1.999 -19.861 1.00 95.75 82 GLY A O 1
ATOM 628 N N . GLY A 1 83 ? 8.782 -2.228 -18.034 1.00 96.94 83 GLY A N 1
ATOM 629 C CA . GLY A 1 83 ? 9.295 -3.558 -18.360 1.00 96.94 83 GLY A CA 1
ATOM 630 C C . GLY A 1 83 ? 8.501 -4.691 -17.703 1.00 96.94 83 GLY A C 1
ATOM 631 O O . GLY A 1 83 ? 7.663 -4.452 -16.835 1.00 96.94 83 GLY A O 1
ATOM 632 N N . PRO A 1 84 ? 8.766 -5.957 -18.057 1.00 96.56 84 PRO A N 1
ATOM 633 C CA . PRO A 1 84 ? 8.157 -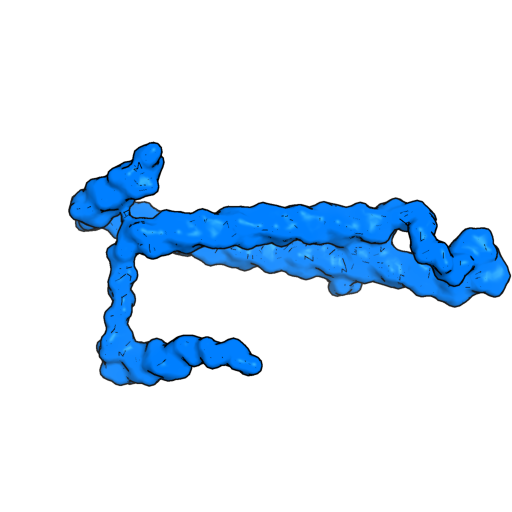7.092 -17.375 1.00 96.56 84 PRO A CA 1
ATOM 634 C C . PRO A 1 84 ? 8.641 -7.195 -15.922 1.00 96.56 84 PRO A C 1
ATOM 636 O O . PRO A 1 84 ? 9.819 -6.971 -15.627 1.00 96.56 84 PRO A O 1
ATOM 639 N N . ASN A 1 85 ? 7.749 -7.624 -15.021 1.00 96.56 85 ASN A N 1
ATOM 640 C CA . ASN A 1 85 ? 8.070 -7.840 -13.606 1.00 96.56 85 ASN A CA 1
ATOM 641 C C . ASN A 1 85 ? 8.723 -6.592 -12.976 1.00 96.56 85 ASN A C 1
ATOM 643 O O . ASN A 1 85 ? 9.822 -6.666 -12.423 1.00 96.56 85 ASN A O 1
ATOM 647 N N . ASN A 1 86 ? 8.109 -5.425 -13.159 1.00 98.50 86 ASN A N 1
ATOM 648 C CA . ASN A 1 86 ? 8.632 -4.155 -12.665 1.00 98.50 86 ASN A CA 1
ATOM 649 C C . ASN A 1 86 ? 8.092 -3.817 -11.262 1.00 98.50 86 ASN A C 1
ATOM 651 O O . ASN A 1 86 ? 7.111 -4.400 -10.790 1.00 98.50 86 ASN A O 1
ATOM 655 N N . ALA A 1 87 ? 8.765 -2.892 -10.578 1.00 98.50 87 ALA A N 1
ATOM 656 C CA . ALA A 1 87 ? 8.422 -2.494 -9.217 1.00 98.50 87 ALA A CA 1
ATOM 657 C C . ALA A 1 87 ? 7.059 -1.793 -9.136 1.00 98.50 87 ALA A C 1
ATOM 659 O O . ALA A 1 87 ? 6.296 -2.073 -8.217 1.00 98.50 87 ALA A O 1
ATOM 660 N N . TYR A 1 88 ? 6.742 -0.921 -10.097 1.00 98.69 88 TYR A N 1
ATOM 661 C CA . TYR A 1 88 ? 5.472 -0.196 -10.143 1.00 98.69 88 TYR A CA 1
ATOM 662 C C . TYR A 1 88 ? 4.264 -1.144 -10.140 1.00 98.69 88 TYR A C 1
ATOM 664 O O . TYR A 1 88 ? 3.387 -1.014 -9.286 1.00 98.69 88 TYR A O 1
ATOM 672 N N . ASP A 1 89 ? 4.246 -2.116 -11.054 1.00 98.44 89 ASP A N 1
ATOM 673 C CA . ASP A 1 89 ? 3.149 -3.078 -11.199 1.00 98.44 89 ASP A CA 1
ATOM 674 C C . ASP A 1 89 ? 3.080 -4.009 -9.988 1.00 98.44 89 ASP A C 1
ATOM 676 O O . ASP A 1 89 ? 2.007 -4.231 -9.440 1.00 98.44 89 ASP A O 1
ATOM 680 N N . THR A 1 90 ? 4.234 -4.466 -9.491 1.00 98.44 90 THR A N 1
ATOM 681 C CA . THR A 1 90 ? 4.280 -5.297 -8.280 1.00 98.44 90 THR A CA 1
ATOM 682 C C . THR A 1 90 ? 3.664 -4.558 -7.092 1.00 98.44 90 THR A C 1
ATOM 684 O O . THR A 1 90 ? 2.819 -5.101 -6.390 1.00 98.44 90 THR A O 1
ATOM 687 N N . VAL A 1 91 ? 4.056 -3.302 -6.856 1.00 98.62 91 VAL A N 1
ATOM 688 C CA . VAL A 1 91 ? 3.495 -2.491 -5.766 1.00 98.62 91 VAL A CA 1
ATOM 689 C C . VAL A 1 91 ? 2.005 -2.234 -5.990 1.00 98.62 91 VAL A C 1
ATOM 691 O O . VAL A 1 91 ? 1.241 -2.253 -5.027 1.00 98.62 91 VAL A O 1
ATOM 694 N N . ASN A 1 92 ? 1.573 -2.043 -7.238 1.00 98.44 92 ASN A N 1
ATOM 695 C CA . ASN A 1 92 ? 0.159 -1.927 -7.572 1.00 98.44 92 ASN A CA 1
ATOM 696 C C . ASN A 1 92 ? -0.638 -3.177 -7.168 1.00 98.44 92 ASN A C 1
ATOM 698 O O . ASN A 1 92 ? -1.696 -3.037 -6.563 1.00 98.44 92 ASN A O 1
ATOM 702 N N . ASP A 1 93 ? -0.113 -4.376 -7.420 1.00 98.44 93 ASP A N 1
ATOM 703 C CA . ASP A 1 93 ? -0.760 -5.624 -7.003 1.00 98.44 93 ASP A CA 1
ATOM 704 C C . ASP A 1 93 ? -0.919 -5.691 -5.474 1.00 98.44 93 ASP A C 1
ATOM 706 O O . ASP A 1 93 ? -1.977 -6.068 -4.965 1.00 98.44 93 ASP A O 1
ATOM 710 N N . TYR A 1 94 ? 0.093 -5.253 -4.714 1.00 98.00 94 TYR A N 1
ATOM 711 C CA . TYR A 1 94 ? -0.014 -5.158 -3.254 1.00 98.00 94 TYR A CA 1
ATOM 712 C C . TYR A 1 94 ? -1.052 -4.122 -2.795 1.00 98.00 94 TYR A C 1
ATOM 714 O O . TYR A 1 94 ? -1.737 -4.365 -1.799 1.00 98.00 94 TYR A O 1
ATOM 722 N N . ILE A 1 95 ? -1.189 -2.989 -3.496 1.00 98.62 95 ILE A N 1
ATOM 723 C CA . ILE A 1 95 ? -2.251 -2.004 -3.225 1.00 98.62 95 ILE A CA 1
ATOM 724 C C . ILE A 1 95 ? -3.620 -2.662 -3.397 1.00 98.62 95 ILE A C 1
ATOM 726 O O . ILE A 1 95 ? -4.437 -2.570 -2.486 1.00 98.62 95 ILE A O 1
ATOM 730 N N . THR A 1 96 ? -3.847 -3.376 -4.502 1.00 98.56 96 THR A N 1
ATOM 731 C CA . THR A 1 96 ? -5.118 -4.070 -4.762 1.00 98.56 96 THR A CA 1
ATOM 732 C C . THR A 1 96 ? -5.443 -5.087 -3.669 1.00 98.56 96 THR A C 1
ATOM 734 O O . THR A 1 96 ? -6.547 -5.080 -3.133 1.00 98.56 96 THR A O 1
ATOM 737 N N . VAL A 1 97 ? -4.473 -5.902 -3.244 1.00 98.31 97 VAL A N 1
ATOM 738 C CA . VAL A 1 97 ? -4.689 -6.855 -2.140 1.00 98.31 97 VAL A CA 1
ATOM 739 C C . VAL A 1 97 ? -5.016 -6.136 -0.824 1.00 98.31 97 VAL A C 1
ATOM 741 O O . VAL A 1 97 ? -5.869 -6.592 -0.063 1.00 98.31 97 VAL A O 1
ATOM 744 N N . ALA A 1 98 ? -4.364 -5.006 -0.534 1.00 98.12 98 ALA A N 1
ATOM 745 C CA . ALA A 1 98 ? -4.662 -4.221 0.662 1.00 98.12 98 ALA A CA 1
ATOM 746 C C . ALA A 1 98 ? -6.067 -3.589 0.610 1.00 98.12 98 ALA A C 1
ATOM 748 O O . ALA A 1 98 ? -6.755 -3.547 1.633 1.00 98.12 98 ALA A O 1
ATOM 749 N N . GLU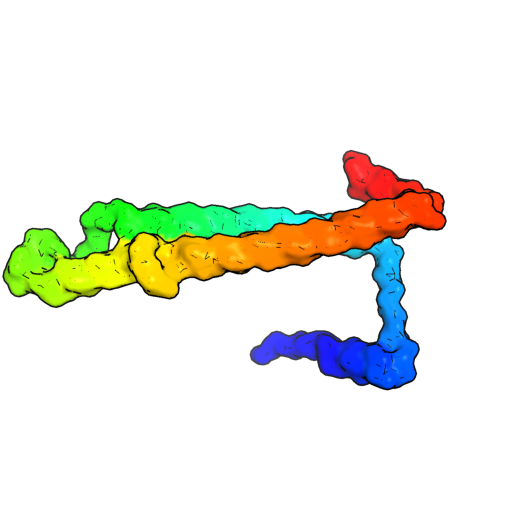 A 1 99 ? -6.507 -3.134 -0.565 1.00 98.56 99 GLU A N 1
ATOM 750 C CA . GLU A 1 99 ? -7.871 -2.651 -0.804 1.00 98.56 99 GLU A CA 1
ATOM 751 C C . GLU A 1 99 ? -8.903 -3.764 -0.597 1.00 98.56 99 GLU A C 1
ATOM 753 O O . GLU A 1 99 ? -9.868 -3.555 0.138 1.00 98.56 99 GLU A O 1
ATOM 758 N N . ASP A 1 100 ? -8.661 -4.964 -1.128 1.00 98.50 100 ASP A N 1
ATOM 759 C CA . ASP A 1 100 ? -9.547 -6.120 -0.956 1.00 98.50 100 ASP A CA 1
ATOM 760 C C . ASP A 1 100 ? -9.700 -6.512 0.522 1.00 98.50 100 ASP A C 1
ATOM 762 O O . ASP A 1 100 ? -10.815 -6.713 1.016 1.00 98.50 100 ASP A O 1
ATOM 766 N N . ILE A 1 101 ? -8.586 -6.571 1.264 1.00 97.25 101 ILE A N 1
ATOM 767 C CA . ILE A 1 101 ? -8.593 -6.846 2.709 1.00 97.25 101 ILE A CA 1
ATOM 768 C C . ILE A 1 101 ? -9.401 -5.776 3.450 1.00 97.25 101 ILE A C 1
ATOM 770 O O . ILE A 1 101 ? -10.235 -6.102 4.301 1.00 97.25 101 ILE A O 1
ATOM 774 N N . ARG A 1 102 ? -9.191 -4.498 3.117 1.00 97.56 102 ARG A N 1
ATOM 775 C CA . ARG A 1 102 ? -9.927 -3.387 3.722 1.00 97.56 102 ARG A CA 1
ATOM 776 C C . ARG A 1 102 ? -11.424 -3.497 3.444 1.00 97.56 102 ARG A C 1
ATOM 778 O O . ARG A 1 102 ? -12.221 -3.405 4.377 1.00 97.56 102 ARG A O 1
ATOM 785 N N . SER A 1 103 ? -11.812 -3.738 2.194 1.00 98.06 103 SER A N 1
ATOM 786 C CA . SER A 1 103 ? -13.212 -3.901 1.795 1.00 98.06 103 SER A CA 1
ATOM 787 C C . SER A 1 103 ? -13.878 -5.087 2.492 1.00 98.06 103 SER A C 1
ATOM 789 O O . SER A 1 103 ? -15.017 -4.966 2.944 1.00 98.06 103 SER A O 1
ATOM 791 N N . MET A 1 104 ? -13.168 -6.205 2.665 1.00 96.94 104 MET A N 1
ATOM 792 C CA . MET A 1 104 ? -13.659 -7.348 3.436 1.00 96.94 104 MET A CA 1
ATOM 793 C C . MET A 1 104 ? -13.978 -6.955 4.887 1.00 96.94 104 MET A C 1
ATOM 795 O O . MET A 1 104 ? -15.077 -7.235 5.375 1.00 96.94 104 MET A O 1
ATOM 799 N N . PHE A 1 105 ? -13.054 -6.282 5.581 1.00 94.88 105 PHE A N 1
ATOM 800 C CA . PHE A 1 105 ? -13.281 -5.856 6.965 1.00 94.88 105 PHE A CA 1
ATOM 801 C C . PHE A 1 105 ? -14.390 -4.807 7.087 1.00 94.88 105 PHE A C 1
ATOM 803 O O . PHE A 1 105 ? -15.173 -4.860 8.037 1.00 94.88 105 PHE A O 1
ATOM 810 N N . GLN A 1 106 ? -14.512 -3.894 6.122 1.00 95.81 106 GLN A N 1
ATOM 811 C CA . GLN A 1 106 ? -15.619 -2.939 6.071 1.00 95.81 106 GLN A CA 1
ATOM 812 C C . GLN A 1 106 ? -16.968 -3.654 5.935 1.00 95.81 106 GLN A C 1
ATOM 814 O O . GLN A 1 106 ? -17.870 -3.396 6.732 1.00 95.81 106 GLN A O 1
ATOM 819 N N . ALA A 1 107 ? -17.087 -4.618 5.019 1.00 96.31 107 ALA A N 1
ATOM 820 C CA . ALA A 1 107 ? -18.309 -5.402 4.837 1.00 96.31 107 ALA A CA 1
ATOM 821 C C . ALA A 1 107 ? -18.694 -6.203 6.097 1.00 96.31 107 ALA A C 1
ATOM 823 O O . ALA A 1 107 ? -19.871 -6.263 6.473 1.00 96.31 107 ALA A O 1
ATOM 824 N N . MET A 1 108 ? -17.710 -6.791 6.787 1.00 93.44 108 MET A N 1
ATOM 825 C CA . MET A 1 108 ? -17.931 -7.451 8.078 1.00 93.44 108 MET A CA 1
ATOM 826 C C . MET A 1 108 ? -18.433 -6.451 9.130 1.00 93.44 108 MET A C 1
ATOM 828 O O . MET A 1 108 ? -19.469 -6.686 9.751 1.00 93.44 108 MET A O 1
ATOM 832 N N . CYS A 1 109 ? -17.752 -5.313 9.288 1.00 94.62 109 CYS A N 1
ATOM 833 C CA . CYS A 1 109 ? -18.112 -4.266 10.245 1.00 94.62 109 CYS A CA 1
ATOM 834 C C . CYS A 1 109 ? -19.538 -3.734 10.016 1.00 94.62 109 CYS A C 1
ATOM 836 O O . CYS A 1 109 ? -20.325 -3.626 10.957 1.00 94.62 109 CYS A O 1
ATOM 838 N N . GLU A 1 110 ? -19.908 -3.468 8.762 1.00 94.50 110 GLU A N 1
ATOM 839 C CA . GLU A 1 110 ? -21.255 -3.030 8.380 1.00 94.50 110 GLU A CA 1
ATOM 840 C C . GLU A 1 110 ? -22.330 -4.076 8.684 1.00 94.50 110 GLU A C 1
ATOM 842 O O . GLU A 1 110 ? -23.434 -3.731 9.114 1.00 94.50 110 GLU A O 1
ATOM 847 N N . THR A 1 111 ? -22.019 -5.356 8.469 1.00 94.50 111 THR A N 1
ATOM 848 C CA . THR A 1 111 ? -22.934 -6.456 8.786 1.00 94.50 111 THR A CA 1
ATOM 849 C C . THR A 1 111 ? -23.188 -6.519 10.290 1.00 94.50 111 THR A C 1
ATOM 851 O O . THR A 1 111 ? -24.347 -6.525 10.706 1.00 94.50 111 THR A O 1
ATOM 854 N N . TYR A 1 112 ? -22.132 -6.464 11.108 1.00 92.62 112 TYR A N 1
ATOM 855 C CA . TYR A 1 112 ? -22.255 -6.472 12.568 1.00 92.62 112 TYR A CA 1
ATOM 856 C C . TYR A 1 112 ? -22.996 -5.246 13.101 1.00 92.62 112 TYR A C 1
ATOM 858 O O . TYR A 1 112 ? -23.903 -5.390 13.916 1.00 92.62 112 TYR A O 1
ATOM 866 N N . ALA A 1 113 ? -22.701 -4.050 12.588 1.00 94.19 113 ALA A N 1
ATOM 867 C CA . ALA A 1 113 ? -23.404 -2.830 12.983 1.00 94.19 113 ALA A CA 1
ATOM 868 C C . ALA A 1 113 ? -24.905 -2.848 12.633 1.00 94.19 113 ALA A C 1
ATOM 870 O O . ALA A 1 113 ? -25.691 -2.115 13.230 1.00 94.19 113 ALA A O 1
ATOM 871 N N . ARG A 1 114 ? -25.329 -3.672 11.669 1.00 94.19 114 ARG A N 1
ATOM 872 C CA . ARG A 1 114 ? -26.748 -3.843 11.332 1.00 94.19 114 ARG A CA 1
ATOM 873 C C . ARG A 1 114 ? -27.468 -4.791 12.285 1.00 94.19 114 ARG A C 1
ATOM 875 O O . ARG A 1 114 ? -28.657 -4.608 12.529 1.00 94.19 114 ARG A O 1
ATOM 882 N N . THR A 1 115 ? -26.777 -5.818 12.771 1.00 93.81 115 THR A N 1
ATOM 883 C CA . THR A 1 115 ? -27.379 -6.895 13.570 1.00 93.81 115 THR A CA 1
ATOM 884 C C . THR A 1 115 ? -27.203 -6.716 15.074 1.00 93.81 115 THR A C 1
ATOM 886 O O . THR A 1 115 ? -27.973 -7.292 15.835 1.00 93.81 115 THR A O 1
ATOM 889 N N . ASP A 1 116 ? -26.218 -5.931 15.508 1.00 93.50 116 ASP A N 1
ATOM 890 C CA . ASP A 1 116 ? -25.874 -5.716 16.913 1.00 93.50 116 ASP A CA 1
ATOM 891 C C . ASP A 1 116 ? -25.905 -4.213 17.244 1.00 93.50 116 ASP A C 1
ATOM 893 O O . ASP A 1 116 ? -25.067 -3.422 16.799 1.00 93.50 116 ASP A O 1
ATOM 897 N N . ALA A 1 117 ? -26.915 -3.815 18.022 1.00 93.69 117 ALA A N 1
ATOM 898 C CA . ALA A 1 117 ? -27.144 -2.422 18.394 1.00 93.69 117 ALA A CA 1
ATOM 899 C C . ALA A 1 117 ? -26.040 -1.860 19.304 1.00 93.69 117 ALA A C 1
ATOM 901 O O . ALA A 1 117 ? -25.691 -0.683 19.167 1.00 93.69 117 ALA A O 1
ATOM 902 N N . ASP A 1 118 ? -25.472 -2.689 20.184 1.00 94.44 118 ASP A N 1
ATOM 903 C CA . ASP A 1 118 ? -24.400 -2.294 21.098 1.00 94.44 118 ASP A CA 1
ATOM 904 C C . ASP A 1 118 ? -23.087 -2.131 20.331 1.00 94.44 118 ASP A C 1
ATOM 906 O O . ASP A 1 118 ? -22.364 -1.149 20.524 1.00 94.44 118 ASP A O 1
ATOM 910 N N . PHE A 1 119 ? -22.802 -3.048 19.401 1.00 94.75 119 PHE A N 1
ATOM 911 C CA . PHE A 1 119 ? -21.690 -2.919 18.460 1.00 94.75 119 PHE A CA 1
ATOM 912 C C . PHE A 1 119 ? -21.818 -1.624 17.650 1.00 94.75 119 PHE A C 1
ATOM 914 O O . PHE A 1 119 ? -20.867 -0.847 17.557 1.00 94.75 119 PHE A O 1
ATOM 921 N N . ALA A 1 120 ? -23.007 -1.348 17.108 1.00 93.88 120 ALA A N 1
ATOM 922 C CA . ALA A 1 120 ? -23.270 -0.141 16.334 1.00 93.88 120 ALA A CA 1
ATOM 923 C C . ALA A 1 120 ? -23.120 1.143 17.164 1.00 93.88 120 ALA A C 1
ATOM 925 O O . ALA A 1 120 ? -22.633 2.148 16.648 1.00 93.88 120 ALA A O 1
ATOM 926 N N . ALA A 1 121 ? -23.549 1.133 18.431 1.00 94.81 121 ALA A N 1
ATOM 927 C CA . ALA A 1 121 ? -23.392 2.264 19.342 1.00 94.81 121 ALA A CA 1
ATOM 928 C C . ALA A 1 121 ? -21.917 2.571 19.604 1.00 94.81 121 ALA A C 1
ATOM 930 O O . ALA A 1 121 ? -21.482 3.692 19.347 1.00 94.81 121 ALA A O 1
ATOM 931 N N . LYS A 1 122 ? -21.136 1.554 19.977 1.00 94.81 122 LYS A N 1
ATOM 932 C CA . LYS A 1 122 ? -19.687 1.686 20.175 1.00 94.81 122 LYS A CA 1
ATOM 933 C C . LYS A 1 122 ? -18.977 2.156 18.908 1.00 94.81 122 LYS A C 1
ATOM 935 O O . LYS A 1 122 ? -18.138 3.044 18.963 1.00 94.81 122 LYS A O 1
A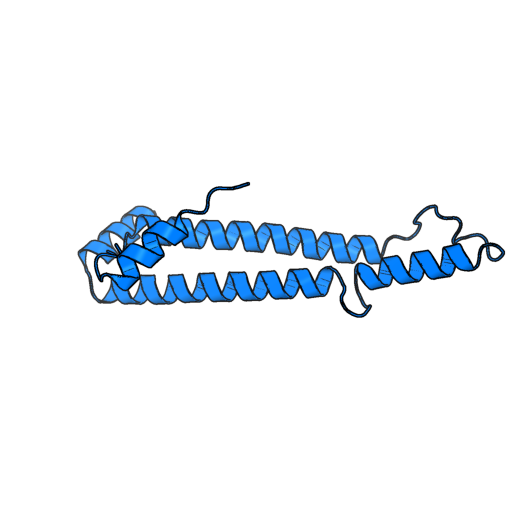TOM 940 N N . LEU A 1 123 ? -19.341 1.613 17.745 1.00 93.69 123 LEU A N 1
ATOM 941 C CA . LEU A 1 123 ? -18.749 2.032 16.474 1.00 93.69 123 LEU A CA 1
ATOM 942 C C . LEU A 1 123 ? -19.030 3.509 16.157 1.00 93.69 123 LEU A C 1
ATOM 944 O O . LEU A 1 123 ? -18.170 4.178 15.591 1.00 93.69 123 LEU A O 1
ATOM 948 N N . ARG A 1 124 ? -20.215 4.030 16.509 1.00 93.62 124 ARG A N 1
ATOM 949 C CA . ARG A 1 124 ? -20.514 5.464 16.371 1.00 93.62 124 ARG A CA 1
ATOM 950 C C . ARG A 1 124 ? -19.635 6.299 17.291 1.00 93.62 124 ARG A C 1
ATOM 952 O O . ARG A 1 124 ? -19.078 7.274 16.815 1.00 93.62 124 ARG A O 1
ATOM 959 N N . GLU A 1 125 ? -19.482 5.902 18.552 1.00 94.50 125 GLU A N 1
ATOM 960 C CA . GLU A 1 125 ? -18.634 6.606 19.526 1.00 94.50 125 GLU A CA 1
ATOM 961 C C . GLU A 1 125 ? -17.171 6.691 19.074 1.00 94.50 125 GLU A C 1
ATOM 963 O O . GLU A 1 125 ? -16.544 7.729 19.236 1.00 94.50 125 GLU A O 1
ATOM 968 N N . LEU A 1 126 ? -16.646 5.635 18.448 1.00 92.31 126 LEU A N 1
ATOM 969 C CA . LEU A 1 126 ? -15.265 5.585 17.953 1.00 92.31 126 LEU A CA 1
ATOM 970 C C . LEU A 1 126 ? -15.014 6.389 16.668 1.00 92.31 126 LEU A C 1
ATOM 972 O O . LEU A 1 126 ? -13.861 6.594 16.294 1.00 92.31 126 LEU A O 1
ATOM 976 N N . ARG A 1 127 ? -16.073 6.782 15.951 1.00 84.38 127 ARG A N 1
ATOM 977 C CA . ARG A 1 127 ? -15.987 7.542 14.691 1.00 84.38 127 ARG A CA 1
ATOM 978 C C . ARG A 1 127 ? -16.174 9.052 14.878 1.00 84.38 127 ARG A C 1
ATOM 980 O O . ARG A 1 127 ? -16.084 9.772 13.884 1.00 84.38 127 ARG A O 1
ATOM 987 N N . VAL A 1 128 ? -16.490 9.502 16.095 1.00 67.75 128 VAL A N 1
ATOM 988 C CA . VAL A 1 128 ? -16.589 10.926 16.469 1.00 67.75 128 VAL A CA 1
ATOM 989 C C . VAL A 1 128 ? -15.194 11.486 16.706 1.00 67.75 128 VAL A C 1
ATOM 991 O O . VAL A 1 128 ? -14.933 12.592 16.185 1.00 67.75 128 VAL A O 1
#

Foldseek 3Di:
DPDDPVVVLVVCVVVVNRDDDPALVVLVVLLVVLVVLLVVLVVLLVVLQVQLVDPDPPQCLVPVVPVVSVVVNNVSSLQSHDHPVHPNVVSVVVSVVSVVSSVVSVVVLVVCLVVPVVSVVVNVVVVD

Mean predicted aligned error: 6.96 Å

Sequence (128 aa):
MVDSPFPGYIEDAKSGALQVRMDPQGFVEMDKACQELISQLTGLRGDARELSEKAAWGLGEANPRLSSAVELVQLFREKAFGGPNNAYDTVNDYITVAEDIRSMFQAMCETYARTDADFAAKLRELRV